Protein AF-A0AAW2UUH8-F1 (afdb_monomer)

Organism: Sesamum radiatum (NCBI:txid300843)

Sequence (103 aa):
MAVVKGKLYIMSHGQIYKQEKYSSKLIVSASEFRRKIGFAMIGLGDEIYVIGGVIGPDRLNWDIKSTSDVDVLTLGNERSVWRQV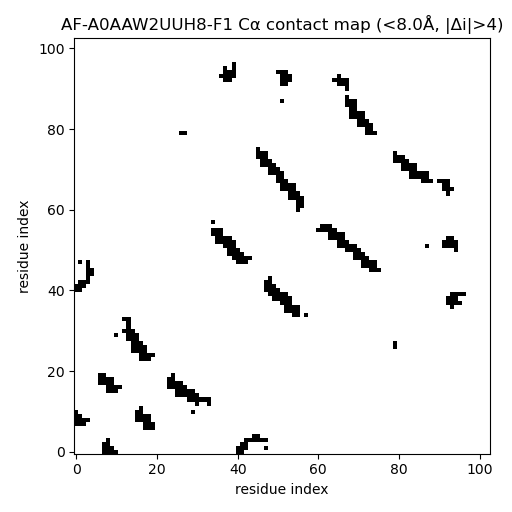APMTRCRGTVLGCTQLRI

Structure (mmCIF, N/CA/C/O backbone):
data_AF-A0AAW2UUH8-F1
#
_entry.id   AF-A0AAW2UUH8-F1
#
loop_
_atom_site.group_PDB
_atom_site.id
_atom_site.type_symbol
_atom_site.label_atom_id
_atom_site.label_alt_id
_atom_site.label_comp_id
_atom_site.label_asym_id
_atom_site.label_entity_id
_atom_site.label_seq_id
_atom_site.pdbx_PDB_ins_code
_atom_site.Cartn_x
_atom_site.Cartn_y
_atom_site.Cartn_z
_atom_site.occupancy
_atom_site.B_iso_or_equiv
_atom_site.auth_seq_id
_atom_site.auth_comp_id
_atom_site.auth_asym_id
_atom_site.auth_atom_id
_atom_site.pdbx_PDB_model_num
ATOM 1 N N . MET A 1 1 ? -1.863 6.650 1.433 1.00 92.69 1 MET A N 1
ATOM 2 C CA . MET A 1 1 ? -2.816 6.463 2.555 1.00 92.69 1 MET A CA 1
ATOM 3 C C . MET A 1 1 ? -3.927 5.532 2.093 1.00 92.69 1 MET A C 1
ATOM 5 O O . MET A 1 1 ? -4.171 5.508 0.899 1.00 92.69 1 MET A O 1
ATOM 9 N N . ALA A 1 2 ? -4.575 4.789 2.988 1.00 95.12 2 ALA A N 1
ATOM 10 C CA . ALA A 1 2 ? -5.668 3.878 2.644 1.00 95.12 2 ALA A CA 1
ATOM 11 C C . ALA A 1 2 ? -6.796 3.985 3.669 1.00 95.12 2 ALA A C 1
ATOM 13 O O . ALA A 1 2 ? -6.533 4.168 4.856 1.00 95.12 2 ALA A O 1
ATOM 14 N N . VAL A 1 3 ? -8.043 3.854 3.221 1.00 94.81 3 VAL A N 1
ATOM 15 C CA . VAL A 1 3 ? -9.211 3.791 4.105 1.00 94.81 3 VAL A CA 1
ATOM 16 C C . VAL A 1 3 ? -9.741 2.364 4.096 1.00 94.81 3 VAL A C 1
ATOM 18 O O . VAL A 1 3 ? -10.071 1.844 3.035 1.00 94.81 3 VAL A O 1
ATOM 21 N N . VAL A 1 4 ? -9.832 1.739 5.270 1.00 94.19 4 VAL A N 1
ATOM 22 C CA . VAL A 1 4 ? -10.405 0.395 5.442 1.00 94.19 4 VAL A CA 1
ATOM 23 C C . VAL A 1 4 ? -11.508 0.469 6.487 1.00 94.19 4 VAL A C 1
ATOM 25 O O . VAL A 1 4 ? -11.272 0.932 7.603 1.00 94.19 4 VAL A O 1
ATOM 28 N N . LYS A 1 5 ? -12.732 0.063 6.122 1.00 92.50 5 LYS A N 1
ATOM 29 C CA . LYS A 1 5 ? -13.929 0.147 6.986 1.00 92.50 5 LYS A CA 1
ATOM 30 C C . LYS A 1 5 ? -14.082 1.513 7.684 1.00 92.50 5 LYS A C 1
ATOM 32 O O . LYS A 1 5 ? -14.299 1.591 8.892 1.00 92.50 5 LYS A O 1
ATOM 37 N N . GLY A 1 6 ? -13.893 2.597 6.926 1.00 92.38 6 GLY A N 1
ATOM 38 C CA . GLY A 1 6 ? -14.003 3.979 7.417 1.00 92.38 6 GLY A CA 1
ATOM 39 C C . GLY A 1 6 ? -12.855 4.456 8.317 1.00 92.38 6 GLY A C 1
ATOM 40 O O . GLY A 1 6 ? -12.904 5.572 8.823 1.00 92.38 6 GLY A O 1
ATOM 41 N N . LYS A 1 7 ? -11.813 3.642 8.525 1.00 94.31 7 LYS A N 1
ATOM 42 C CA . LYS A 1 7 ? -10.629 3.991 9.323 1.00 94.31 7 LYS A CA 1
ATOM 43 C C . LYS A 1 7 ? -9.472 4.333 8.391 1.00 94.31 7 LYS A C 1
ATOM 45 O O . LYS A 1 7 ? -9.219 3.606 7.432 1.00 94.31 7 LYS A O 1
ATOM 50 N N . LEU A 1 8 ? -8.774 5.429 8.676 1.00 95.69 8 LEU A N 1
ATOM 51 C CA . LEU A 1 8 ? -7.652 5.907 7.873 1.00 95.69 8 LEU A CA 1
ATOM 52 C C . LEU A 1 8 ? -6.340 5.278 8.349 1.00 95.69 8 LEU A C 1
ATOM 54 O O . LEU A 1 8 ? -6.022 5.299 9.536 1.00 95.69 8 LEU A O 1
ATOM 58 N N . TYR A 1 9 ? -5.572 4.747 7.405 1.00 96.06 9 TYR A N 1
ATOM 59 C CA . TYR A 1 9 ? -4.255 4.169 7.620 1.00 96.06 9 TYR A CA 1
ATOM 60 C C . TYR A 1 9 ? -3.207 4.936 6.814 1.00 96.06 9 TYR A C 1
ATOM 62 O O . TYR A 1 9 ? -3.375 5.211 5.618 1.00 96.06 9 TYR A O 1
ATOM 70 N N . ILE A 1 10 ? -2.107 5.280 7.475 1.00 95.31 10 ILE A N 1
ATOM 71 C CA . ILE A 1 10 ? -1.008 6.066 6.918 1.00 95.31 10 ILE A CA 1
ATOM 72 C C . ILE A 1 10 ? 0.279 5.267 7.068 1.00 95.31 10 ILE A C 1
ATOM 74 O O . ILE A 1 10 ? 0.599 4.796 8.156 1.00 95.31 10 ILE A O 1
ATOM 78 N N . MET A 1 11 ? 1.024 5.140 5.971 1.00 93.50 11 MET A N 1
ATOM 79 C CA . MET A 1 11 ? 2.387 4.629 6.005 1.00 93.50 11 MET A CA 1
ATOM 80 C C . MET A 1 11 ? 3.351 5.803 6.165 1.00 93.50 11 MET A C 1
ATOM 82 O O . MET A 1 11 ? 3.310 6.743 5.374 1.00 93.50 11 MET A O 1
ATOM 86 N N . SER A 1 12 ? 4.205 5.747 7.183 1.00 90.81 12 SER A N 1
ATOM 87 C CA . SER A 1 12 ? 5.238 6.747 7.448 1.00 90.81 12 SER A CA 1
ATOM 88 C C . SER A 1 12 ? 6.483 6.063 8.001 1.00 90.81 12 SER A C 1
ATOM 90 O O . SER A 1 12 ? 6.373 5.179 8.843 1.00 90.81 12 SER A O 1
ATOM 92 N N . HIS A 1 13 ? 7.664 6.427 7.492 1.00 88.88 13 HIS A N 1
ATOM 93 C CA . HIS A 1 13 ? 8.965 5.886 7.919 1.00 88.88 13 HIS A CA 1
ATOM 94 C C . HIS A 1 13 ? 9.052 4.345 8.013 1.00 88.88 13 HIS A C 1
ATOM 96 O O . HIS A 1 13 ? 9.758 3.809 8.863 1.00 88.88 13 HIS A O 1
ATOM 102 N N . GLY A 1 14 ? 8.375 3.618 7.115 1.00 89.69 14 GLY A N 1
ATOM 103 C CA . GLY A 1 14 ? 8.364 2.149 7.134 1.00 89.69 14 GLY A CA 1
ATOM 104 C C . GLY A 1 14 ? 7.531 1.567 8.276 1.00 89.69 14 GLY A C 1
ATOM 105 O O . GLY A 1 14 ? 7.840 0.498 8.784 1.00 89.69 14 GLY A O 1
ATOM 106 N N . GLN A 1 15 ? 6.495 2.276 8.711 1.00 93.44 15 GLN A N 1
ATOM 107 C CA . GLN A 1 15 ? 5.519 1.829 9.699 1.00 93.44 15 GLN A CA 1
ATOM 108 C C . GLN A 1 15 ? 4.120 2.204 9.216 1.00 93.44 15 GLN A C 1
ATOM 110 O O . GLN A 1 15 ? 3.943 3.241 8.572 1.00 93.44 15 GLN A O 1
ATOM 115 N N . ILE A 1 16 ? 3.122 1.379 9.532 1.00 94.44 16 ILE A N 1
ATOM 116 C CA . ILE A 1 16 ? 1.717 1.711 9.279 1.00 94.44 16 ILE A CA 1
ATOM 117 C C . ILE A 1 16 ? 1.046 2.105 10.582 1.00 94.44 16 ILE A C 1
ATOM 119 O O . ILE A 1 16 ? 1.030 1.354 11.558 1.00 94.44 16 ILE A O 1
ATOM 123 N N . TYR A 1 17 ? 0.424 3.273 10.545 1.00 95.00 17 TYR A N 1
ATOM 124 C CA . TYR A 1 17 ? -0.355 3.839 11.622 1.00 95.00 17 TYR A CA 1
ATOM 125 C C . TYR A 1 17 ? -1.825 3.862 11.240 1.00 95.00 17 TYR A C 1
ATOM 127 O O . TYR A 1 17 ? -2.184 4.269 10.137 1.00 95.00 17 TYR A O 1
ATOM 135 N N . LYS A 1 18 ? -2.686 3.487 12.178 1.00 95.44 18 LYS A N 1
ATOM 136 C CA . LYS A 1 18 ? -4.103 3.818 12.125 1.00 95.44 18 LYS A CA 1
ATOM 137 C C . LYS A 1 18 ? -4.272 5.216 12.708 1.00 95.44 18 LYS A C 1
ATOM 139 O O . LYS A 1 18 ? -3.932 5.440 13.870 1.00 95.44 18 LYS A O 1
ATOM 144 N N . GLN A 1 19 ? -4.789 6.138 11.908 1.00 94.94 19 GLN A N 1
ATOM 145 C CA . GLN A 1 19 ? -5.090 7.487 12.354 1.00 94.94 19 GLN A CA 1
ATOM 146 C C . GLN A 1 19 ? -6.421 7.506 13.108 1.00 94.94 19 GLN A C 1
ATOM 148 O O . GLN A 1 19 ? -7.441 6.994 12.642 1.00 94.94 19 GLN A O 1
ATOM 153 N N . GLU A 1 20 ? -6.388 8.093 14.296 1.00 91.50 20 GLU A N 1
ATOM 154 C CA . GLU A 1 20 ? -7.549 8.403 15.120 1.00 91.50 20 GLU A CA 1
ATOM 155 C C . GLU A 1 20 ? -7.680 9.928 15.222 1.00 91.50 20 GLU A C 1
ATOM 157 O O . GLU A 1 20 ? -6.859 10.674 14.687 1.00 91.50 20 GLU A O 1
ATOM 162 N N . LYS A 1 21 ? -8.735 10.421 15.878 1.00 88.50 21 LYS A N 1
ATOM 163 C CA . LYS A 1 21 ? -9.077 11.853 15.863 1.00 88.50 21 LYS A CA 1
ATOM 164 C C . LYS A 1 21 ? -7.952 12.762 16.388 1.00 88.50 21 LYS A C 1
ATOM 166 O O . LYS A 1 21 ? -7.790 13.868 15.887 1.00 88.50 21 LYS A O 1
ATOM 171 N N . TYR A 1 22 ? -7.190 12.293 17.377 1.00 90.19 22 TYR A N 1
ATOM 172 C CA . TYR A 1 22 ? -6.138 13.069 18.054 1.00 90.19 22 TYR A CA 1
ATOM 173 C C . TYR A 1 22 ? -4.842 12.281 18.274 1.00 90.19 22 TYR A C 1
ATOM 175 O O . TYR A 1 22 ? -3.924 12.759 18.933 1.00 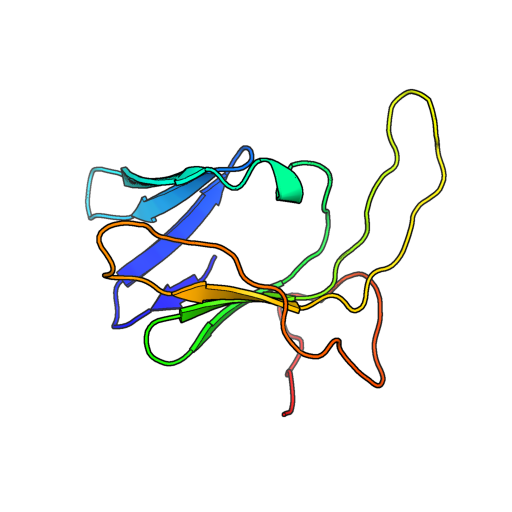90.19 22 TYR A O 1
ATOM 183 N N . SER A 1 23 ? -4.769 11.054 17.769 1.00 92.69 23 SER A N 1
ATOM 184 C CA . SER A 1 23 ? -3.645 10.152 17.996 1.00 92.69 23 SER A CA 1
ATOM 185 C C . SER A 1 23 ? -3.429 9.262 16.779 1.00 92.69 23 SER A C 1
ATOM 187 O O . SER A 1 23 ? -4.252 9.188 15.863 1.00 92.69 23 SER A O 1
ATOM 189 N N . SER A 1 24 ? -2.290 8.582 16.761 1.00 93.06 24 SER A N 1
ATOM 190 C CA . SER A 1 24 ? -2.016 7.537 15.788 1.00 93.06 24 SER A CA 1
ATOM 19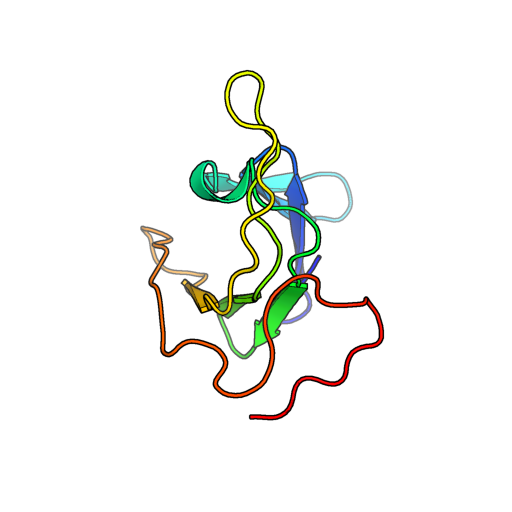1 C C . SER A 1 24 ? -1.591 6.281 16.531 1.00 93.06 24 SER A C 1
ATOM 193 O O . SER A 1 24 ? -0.778 6.334 17.452 1.00 93.06 24 SER A O 1
ATOM 195 N N . LYS A 1 25 ? -2.185 5.146 16.165 1.00 93.56 25 LYS A N 1
ATOM 196 C CA . LYS A 1 25 ? -1.850 3.845 16.739 1.00 93.56 25 LYS A CA 1
ATOM 197 C C . LYS A 1 25 ? -0.993 3.081 15.744 1.00 93.56 25 LYS A C 1
ATOM 199 O O . LYS A 1 25 ? -1.434 2.851 14.619 1.00 93.56 25 LYS A O 1
ATOM 204 N N . LEU A 1 26 ? 0.204 2.669 16.155 1.00 92.75 26 LEU A N 1
ATOM 205 C CA . LEU A 1 26 ? 1.040 1.772 15.359 1.00 92.75 26 LEU A CA 1
ATOM 206 C C . LEU A 1 26 ? 0.315 0.432 15.163 1.00 92.75 26 LEU A C 1
ATOM 208 O O . LEU A 1 26 ? -0.170 -0.160 16.127 1.00 92.75 26 LEU A O 1
ATOM 212 N N . ILE A 1 27 ? 0.235 -0.023 13.914 1.00 92.62 27 ILE A N 1
ATOM 213 C CA . ILE A 1 27 ? -0.401 -1.291 13.538 1.00 92.62 27 ILE A CA 1
ATOM 214 C C . ILE A 1 27 ? 0.651 -2.342 13.218 1.00 92.62 27 ILE A C 1
ATOM 216 O O . ILE A 1 27 ? 0.582 -3.449 13.741 1.00 92.62 27 ILE A O 1
ATOM 220 N N . VAL A 1 28 ? 1.628 -2.003 12.374 1.00 92.44 28 VAL A N 1
ATOM 221 C CA . VAL A 1 28 ? 2.668 -2.948 11.960 1.00 92.44 28 VAL A CA 1
ATOM 222 C C . VAL A 1 28 ? 3.935 -2.216 11.515 1.00 92.44 28 VAL A C 1
ATOM 224 O O . VAL A 1 28 ? 3.874 -1.081 11.027 1.00 92.44 28 VAL A O 1
ATOM 227 N N . SER A 1 29 ? 5.083 -2.880 11.671 1.00 91.12 29 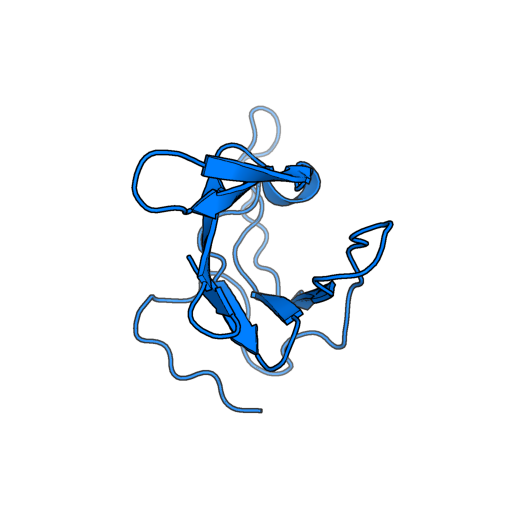SER A N 1
ATOM 228 C CA . SER A 1 29 ? 6.303 -2.505 10.952 1.00 91.12 29 SER A CA 1
ATOM 229 C C . SER A 1 29 ? 6.141 -2.828 9.465 1.00 91.12 29 SER A C 1
ATOM 231 O O . SER A 1 29 ? 5.528 -3.822 9.088 1.00 91.12 29 SER A O 1
ATOM 233 N N . ALA A 1 30 ? 6.670 -1.963 8.620 1.00 92.19 30 ALA A N 1
ATOM 234 C CA . ALA A 1 30 ? 6.604 -2.031 7.166 1.00 92.19 30 ALA A CA 1
ATOM 235 C C . ALA A 1 30 ? 7.985 -1.634 6.598 1.00 92.19 30 ALA A C 1
ATOM 237 O O . ALA A 1 30 ? 8.110 -0.870 5.636 1.00 92.19 30 ALA A O 1
ATOM 238 N N . SER A 1 31 ? 9.047 -2.066 7.287 1.00 90.25 31 SER A N 1
ATOM 239 C CA . SER A 1 31 ? 10.439 -1.681 7.034 1.00 90.25 31 SER A CA 1
ATOM 240 C C . SER A 1 31 ? 10.932 -2.086 5.645 1.00 90.25 31 SER A C 1
ATOM 242 O O . SER A 1 31 ? 11.766 -1.390 5.065 1.00 90.25 31 SER A O 1
ATOM 244 N N . GLU A 1 32 ? 10.376 -3.160 5.090 1.00 88.00 32 GLU A N 1
ATOM 245 C CA . GLU A 1 32 ? 10.607 -3.645 3.732 1.00 88.00 32 GLU A CA 1
ATOM 246 C C . GLU A 1 32 ? 10.212 -2.610 2.666 1.00 88.00 32 GLU A C 1
ATOM 248 O O . GLU A 1 32 ? 10.828 -2.548 1.604 1.00 88.00 32 GLU A O 1
ATOM 253 N N . PHE A 1 33 ? 9.276 -1.706 2.975 1.00 90.69 33 PHE A N 1
ATOM 254 C CA . PHE A 1 33 ? 8.844 -0.643 2.065 1.00 90.69 33 PHE A CA 1
ATOM 255 C C . PHE A 1 33 ? 9.634 0.658 2.230 1.00 90.69 33 PHE A C 1
ATOM 257 O O . PHE A 1 33 ? 9.415 1.600 1.474 1.00 90.69 33 PHE A O 1
ATOM 264 N N . ARG A 1 34 ? 10.583 0.746 3.176 1.00 88.25 34 ARG A N 1
ATOM 265 C CA . ARG A 1 34 ? 11.317 1.994 3.478 1.00 88.25 34 ARG A CA 1
ATOM 266 C C . ARG A 1 34 ? 12.071 2.566 2.275 1.00 88.25 34 ARG A C 1
ATOM 268 O O . ARG A 1 34 ? 12.285 3.772 2.207 1.00 88.25 34 ARG A O 1
ATOM 275 N N . ARG A 1 35 ? 12.500 1.700 1.356 1.00 87.62 35 ARG A N 1
ATOM 276 C CA . ARG A 1 35 ? 13.209 2.073 0.120 1.00 87.62 35 ARG A CA 1
ATOM 277 C C . ARG A 1 35 ? 12.301 2.110 -1.111 1.00 87.62 35 ARG A C 1
ATOM 279 O O . ARG A 1 35 ? 12.795 2.349 -2.210 1.00 87.62 35 ARG A O 1
ATOM 286 N N . LYS A 1 36 ? 11.008 1.821 -0.946 1.00 91.44 36 LYS A N 1
ATOM 287 C CA . LYS A 1 36 ? 10.033 1.828 -2.034 1.00 91.44 36 LYS A CA 1
ATOM 288 C C . LYS A 1 36 ? 9.495 3.246 -2.194 1.00 91.44 36 LYS A C 1
ATOM 290 O O . LYS A 1 36 ? 9.149 3.898 -1.213 1.00 91.44 36 LYS A O 1
ATOM 295 N N . ILE A 1 37 ? 9.423 3.725 -3.429 1.00 91.25 37 ILE A N 1
ATOM 296 C CA . ILE A 1 37 ? 8.970 5.079 -3.766 1.00 91.25 37 ILE A CA 1
ATOM 297 C C . ILE A 1 37 ? 7.882 4.970 -4.832 1.00 91.25 37 ILE A C 1
ATOM 299 O O . ILE A 1 37 ? 7.891 4.050 -5.649 1.00 91.25 37 ILE A O 1
ATOM 303 N N . GLY A 1 38 ? 6.914 5.887 -4.815 1.00 92.69 38 GLY A N 1
ATOM 304 C CA . GLY A 1 38 ? 5.883 5.956 -5.852 1.00 92.69 38 GLY A CA 1
ATOM 305 C C . GLY A 1 38 ? 4.955 4.738 -5.906 1.00 92.69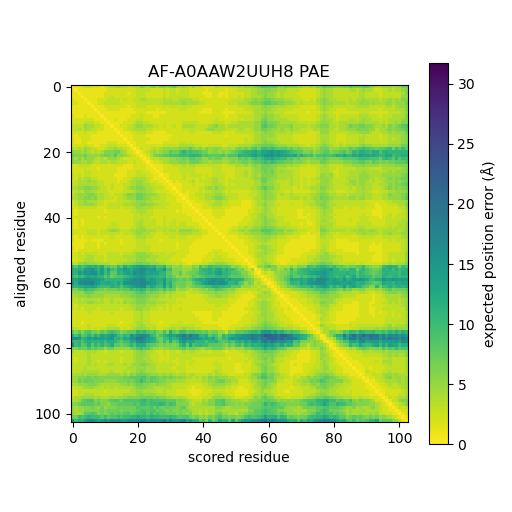 38 GLY A C 1
ATOM 306 O O . GLY A 1 38 ? 4.351 4.484 -6.940 1.00 92.69 38 GLY A O 1
ATOM 307 N N . PHE A 1 39 ? 4.854 3.955 -4.834 1.00 94.44 39 PHE A N 1
ATOM 308 C CA . PHE A 1 39 ? 3.888 2.862 -4.739 1.00 94.44 39 PHE A CA 1
ATOM 309 C C . PHE A 1 39 ? 2.497 3.399 -4.374 1.00 94.44 39 PHE A C 1
ATOM 311 O O . PHE A 1 39 ? 2.369 4.433 -3.713 1.00 94.44 39 PHE A O 1
ATOM 318 N N . ALA A 1 40 ? 1.446 2.674 -4.756 1.00 94.62 40 ALA A N 1
ATOM 319 C CA . ALA A 1 40 ? 0.098 2.936 -4.262 1.00 94.62 40 ALA A CA 1
ATOM 320 C C . ALA A 1 40 ? -0.170 2.160 -2.974 1.00 94.62 40 ALA A C 1
ATOM 322 O O . ALA A 1 40 ? 0.309 1.041 -2.800 1.00 94.62 40 ALA A O 1
ATOM 323 N N . MET A 1 41 ? -0.981 2.747 -2.094 1.00 94.75 41 MET A N 1
ATOM 324 C CA . MET A 1 41 ? -1.544 2.062 -0.936 1.00 94.75 41 MET A CA 1
ATOM 325 C C . MET A 1 41 ? -3.060 2.222 -0.974 1.00 94.75 41 MET A C 1
ATOM 327 O O . MET A 1 41 ? -3.535 3.356 -0.972 1.00 94.75 41 MET A O 1
ATOM 331 N N . ILE A 1 42 ? -3.806 1.119 -1.013 1.00 94.12 42 ILE A N 1
ATOM 332 C CA . ILE A 1 42 ? -5.275 1.129 -1.086 1.00 94.12 42 ILE A CA 1
ATOM 333 C C . ILE A 1 42 ? -5.880 0.186 -0.046 1.00 94.12 42 ILE A C 1
ATOM 335 O O . ILE A 1 42 ? -5.218 -0.738 0.420 1.00 94.12 42 ILE A O 1
ATOM 339 N N . GLY A 1 43 ? -7.134 0.437 0.325 1.00 94.12 43 GLY A N 1
ATOM 340 C CA . GLY A 1 43 ? -7.916 -0.451 1.180 1.00 94.12 43 GLY A CA 1
ATOM 341 C C . GLY A 1 43 ? -8.946 -1.214 0.356 1.00 94.12 43 GLY A C 1
ATOM 342 O O . GLY A 1 43 ? -9.647 -0.601 -0.447 1.00 94.12 43 GLY A O 1
ATOM 343 N N . LEU A 1 44 ? -9.050 -2.526 0.559 1.00 92.44 44 LEU A N 1
ATOM 344 C CA . LEU A 1 44 ? -10.070 -3.371 -0.064 1.00 92.44 44 LEU A CA 1
ATOM 345 C C . LEU A 1 44 ? -10.519 -4.439 0.939 1.00 92.44 44 LEU A C 1
ATOM 347 O O . LEU A 1 44 ? -9.700 -5.183 1.470 1.00 92.44 44 LEU A O 1
ATOM 351 N N . GLY A 1 45 ? -11.824 -4.503 1.217 1.00 91.62 45 GLY A N 1
ATOM 352 C CA . GLY A 1 45 ? -12.368 -5.404 2.235 1.00 91.62 45 GLY A CA 1
ATOM 353 C C . GLY A 1 45 ? -11.803 -5.106 3.628 1.00 91.62 45 GLY A C 1
ATOM 354 O O . GLY A 1 45 ? -12.049 -4.033 4.178 1.00 91.62 45 GLY A O 1
ATOM 355 N N . ASP A 1 46 ? -11.054 -6.064 4.175 1.00 92.00 46 ASP A N 1
ATOM 356 C CA . ASP A 1 46 ? -10.351 -5.993 5.466 1.00 92.00 46 ASP A CA 1
ATOM 357 C C . ASP A 1 46 ? -8.828 -5.863 5.321 1.00 92.00 46 ASP A C 1
ATOM 359 O O . ASP A 1 46 ? -8.070 -6.085 6.268 1.00 92.00 46 ASP A O 1
ATOM 363 N N . GLU A 1 47 ? -8.361 -5.512 4.125 1.00 93.94 47 GLU A N 1
ATOM 364 C CA . GLU A 1 47 ? -6.952 -5.598 3.771 1.00 93.94 47 GLU A CA 1
ATOM 365 C C . GLU A 1 47 ? -6.411 -4.276 3.227 1.00 93.94 47 GLU A C 1
ATOM 367 O O . GLU A 1 47 ? -7.124 -3.470 2.618 1.00 93.94 47 GLU A O 1
ATOM 372 N N . ILE A 1 48 ? -5.118 -4.059 3.456 1.00 95.56 48 ILE A N 1
ATOM 373 C CA . ILE A 1 48 ? -4.339 -2.994 2.832 1.00 95.56 48 ILE A CA 1
ATOM 374 C C . ILE A 1 48 ? -3.475 -3.623 1.751 1.00 95.56 48 ILE A C 1
ATOM 376 O O . ILE A 1 48 ? -2.760 -4.586 2.011 1.00 95.56 48 ILE A O 1
ATOM 380 N N . TYR A 1 49 ? -3.502 -3.038 0.561 1.00 95.25 49 TYR A N 1
ATOM 381 C CA . TYR A 1 49 ? -2.655 -3.425 -0.558 1.00 95.25 49 TYR A CA 1
ATOM 382 C C . TYR A 1 49 ? -1.585 -2.363 -0.772 1.00 95.25 49 TYR A C 1
ATOM 384 O O . TYR A 1 49 ? -1.894 -1.169 -0.786 1.00 95.25 49 TYR A O 1
ATOM 392 N N . VAL A 1 50 ? -0.349 -2.798 -0.990 1.00 95.62 50 VAL A N 1
ATOM 393 C CA . VAL A 1 50 ? 0.769 -1.985 -1.468 1.00 95.62 50 VAL A CA 1
ATOM 394 C C . VAL A 1 50 ? 1.113 -2.454 -2.875 1.00 95.62 50 VAL A C 1
ATOM 396 O O . VAL A 1 50 ? 1.441 -3.616 -3.084 1.00 95.62 50 VAL A O 1
ATOM 399 N N . ILE A 1 51 ? 1.002 -1.557 -3.852 1.00 95.44 51 ILE A N 1
ATOM 400 C CA . ILE A 1 51 ? 1.012 -1.911 -5.275 1.00 95.44 51 ILE A CA 1
ATOM 401 C C . ILE A 1 51 ? 2.108 -1.139 -5.997 1.00 95.44 51 ILE A C 1
ATOM 403 O O . ILE A 1 51 ? 2.143 0.094 -5.951 1.00 95.44 51 ILE A O 1
ATOM 407 N N . GLY A 1 52 ? 2.969 -1.871 -6.706 1.00 95.56 52 GLY A N 1
ATOM 408 C CA . GLY A 1 52 ? 3.974 -1.303 -7.599 1.00 95.56 52 GLY A CA 1
ATOM 409 C C . GLY A 1 52 ? 4.951 -0.373 -6.885 1.00 95.56 52 GLY A C 1
ATOM 410 O O . GLY A 1 52 ? 5.302 -0.582 -5.724 1.00 95.56 52 GLY A O 1
ATOM 411 N N . GLY A 1 53 ? 5.391 0.662 -7.594 1.00 95.12 53 GLY A N 1
ATOM 412 C CA . GLY A 1 53 ? 6.448 1.577 -7.184 1.00 95.12 53 GLY A CA 1
ATOM 413 C C . GLY A 1 53 ? 7.818 1.180 -7.726 1.00 95.12 53 GLY A C 1
ATOM 414 O O . GLY A 1 53 ? 7.973 0.222 -8.493 1.00 95.12 53 GLY A O 1
ATOM 415 N N . VAL A 1 54 ? 8.823 1.936 -7.312 1.00 94.75 54 VAL A N 1
ATOM 416 C CA . VAL A 1 54 ? 10.228 1.721 -7.652 1.00 94.75 54 VAL A CA 1
ATOM 417 C C . VAL A 1 54 ? 11.051 1.491 -6.388 1.00 94.75 54 VAL A C 1
ATOM 419 O O . VAL A 1 54 ? 10.706 1.999 -5.321 1.00 94.75 54 VAL A O 1
ATOM 422 N N . ILE A 1 55 ? 12.124 0.712 -6.499 1.00 92.00 55 ILE A N 1
ATOM 423 C CA . ILE A 1 55 ? 13.106 0.502 -5.430 1.00 92.00 55 ILE A CA 1
ATOM 424 C C . ILE A 1 55 ? 14.391 1.233 -5.815 1.00 92.00 55 ILE A C 1
ATOM 426 O O . ILE A 1 55 ? 14.881 1.054 -6.931 1.00 92.00 55 ILE A O 1
ATOM 430 N N . GLY A 1 56 ? 14.934 2.006 -4.873 1.00 84.50 56 GLY A N 1
ATOM 431 C CA . GLY A 1 56 ? 16.152 2.797 -5.070 1.00 84.50 56 GLY A CA 1
ATOM 432 C C . GLY A 1 56 ? 15.880 4.232 -5.553 1.00 84.50 56 GLY A C 1
ATOM 433 O O . GLY A 1 56 ? 14.715 4.625 -5.673 1.00 84.50 56 GLY A O 1
ATOM 434 N N . PRO A 1 57 ? 16.934 5.026 -5.813 1.00 79.00 57 PRO A N 1
ATOM 435 C CA . PRO A 1 57 ? 18.349 4.684 -5.630 1.00 79.00 57 PRO A CA 1
ATOM 436 C C . PRO A 1 57 ? 18.733 4.577 -4.143 1.00 79.00 57 PRO A C 1
ATOM 438 O O . PRO A 1 57 ? 18.083 5.162 -3.274 1.00 79.00 57 PRO A O 1
ATOM 441 N N . ASP A 1 58 ? 19.780 3.816 -3.833 1.00 79.88 58 ASP A N 1
ATOM 442 C CA . ASP A 1 58 ? 20.427 3.833 -2.520 1.00 79.88 58 ASP A CA 1
ATOM 443 C C . ASP A 1 58 ? 21.860 4.390 -2.609 1.00 79.88 58 ASP A C 1
ATOM 445 O O . ASP A 1 58 ? 22.311 4.822 -3.664 1.00 79.88 58 ASP A O 1
ATOM 449 N N . ARG A 1 59 ? 22.575 4.457 -1.478 1.00 78.88 59 ARG A N 1
ATOM 450 C CA . ARG A 1 59 ? 23.918 5.068 -1.428 1.00 78.88 59 ARG A CA 1
ATOM 451 C C . ARG A 1 59 ? 24.962 4.348 -2.291 1.00 78.88 59 ARG A C 1
ATOM 453 O O . ARG A 1 59 ? 25.974 4.961 -2.610 1.00 78.88 59 ARG A O 1
ATOM 460 N N . LEU A 1 60 ? 24.762 3.063 -2.579 1.00 82.06 60 LEU A N 1
ATOM 461 C CA . LEU A 1 60 ? 25.725 2.202 -3.272 1.00 82.06 60 LEU A CA 1
ATOM 462 C C . LEU A 1 60 ? 25.259 1.837 -4.683 1.00 82.06 60 LEU A C 1
ATOM 464 O O . LEU A 1 60 ? 26.087 1.469 -5.511 1.00 82.06 60 LEU A O 1
ATOM 468 N N . ASN A 1 61 ? 23.959 1.939 -4.955 1.00 78.19 61 ASN A N 1
ATOM 469 C CA . ASN A 1 61 ? 23.373 1.640 -6.246 1.00 78.19 61 ASN A CA 1
ATOM 470 C C . ASN A 1 61 ? 22.383 2.732 -6.672 1.00 78.19 61 ASN A C 1
ATOM 472 O O . ASN A 1 61 ? 21.341 2.937 -6.044 1.00 78.19 61 ASN A O 1
ATOM 476 N N . TRP A 1 62 ? 22.707 3.399 -7.777 1.00 81.44 62 TRP A N 1
ATOM 477 C CA . TRP A 1 62 ? 21.871 4.433 -8.383 1.00 81.44 62 TRP A CA 1
ATOM 478 C C . TRP A 1 62 ? 20.779 3.875 -9.304 1.00 81.44 62 TRP A C 1
ATOM 480 O O . TRP A 1 62 ? 19.943 4.642 -9.784 1.00 81.44 62 TRP A O 1
ATOM 490 N N . ASP A 1 63 ? 20.751 2.561 -9.530 1.00 87.38 63 ASP A N 1
ATOM 491 C CA . ASP A 1 63 ? 19.730 1.921 -10.348 1.00 87.38 63 ASP A CA 1
ATOM 492 C C . ASP A 1 63 ? 18.346 2.039 -9.708 1.00 87.38 63 ASP A C 1
ATOM 494 O O . ASP A 1 63 ? 18.138 1.784 -8.517 1.00 87.38 63 ASP A O 1
ATOM 498 N N . ILE A 1 64 ? 17.366 2.369 -10.547 1.00 90.31 64 ILE A N 1
ATOM 499 C CA . ILE A 1 64 ? 15.956 2.419 -10.174 1.00 90.31 64 ILE A CA 1
ATOM 500 C C . ILE A 1 64 ? 15.278 1.169 -10.724 1.00 90.31 64 ILE A C 1
ATOM 502 O O . ILE A 1 64 ? 15.089 1.019 -11.933 1.00 90.31 64 ILE A O 1
ATOM 506 N N . LYS A 1 65 ? 14.856 0.270 -9.831 1.00 92.75 65 LYS A N 1
ATOM 507 C CA . LYS A 1 65 ? 14.139 -0.947 -10.225 1.00 92.75 65 LYS A CA 1
ATOM 508 C C . LYS A 1 65 ? 12.630 -0.724 -10.159 1.00 92.75 65 LYS A C 1
ATOM 510 O O . LYS A 1 65 ? 12.067 -0.596 -9.074 1.00 92.75 65 LYS A O 1
ATOM 515 N N . SER A 1 66 ? 11.961 -0.740 -11.311 1.00 95.06 66 SER A N 1
ATOM 516 C CA . SER A 1 66 ? 10.491 -0.735 -11.375 1.00 95.06 66 SER A CA 1
ATOM 517 C C . SER A 1 66 ? 9.908 -2.078 -10.939 1.00 95.06 66 SER A C 1
ATOM 519 O O . SER A 1 66 ? 10.358 -3.126 -11.402 1.00 95.06 66 SER A O 1
ATOM 521 N N . THR A 1 67 ? 8.885 -2.052 -10.084 1.00 95.56 67 THR A N 1
ATOM 522 C CA . THR A 1 67 ? 8.238 -3.263 -9.550 1.00 95.56 67 THR A CA 1
ATOM 523 C C . THR A 1 67 ? 6.810 -3.429 -10.074 1.00 95.56 67 THR A C 1
ATOM 525 O O . THR A 1 67 ? 6.116 -2.447 -10.342 1.00 95.56 67 THR A O 1
ATOM 528 N N . SER A 1 68 ? 6.369 -4.678 -10.222 1.00 95.69 68 SER A N 1
ATOM 529 C CA . SER A 1 68 ? 4.953 -5.058 -10.398 1.00 95.69 68 SER A CA 1
ATOM 530 C C . SER A 1 68 ? 4.367 -5.696 -9.139 1.00 95.69 68 SER A C 1
ATOM 532 O O . SER A 1 68 ? 3.237 -6.175 -9.168 1.00 95.69 68 SER A O 1
ATOM 534 N N . ASP A 1 69 ? 5.143 -5.742 -8.060 1.00 95.62 69 ASP A N 1
ATOM 535 C CA . ASP A 1 69 ? 4.814 -6.487 -6.852 1.00 95.62 69 ASP A CA 1
ATOM 536 C C . ASP A 1 69 ? 3.555 -5.924 -6.187 1.00 95.62 69 ASP A C 1
ATOM 538 O O . ASP A 1 69 ? 3.341 -4.704 -6.157 1.00 95.62 69 ASP A O 1
ATOM 542 N N . VAL A 1 70 ? 2.735 -6.833 -5.662 1.00 95.56 70 VAL A N 1
ATOM 543 C CA . VAL A 1 70 ? 1.533 -6.518 -4.896 1.00 95.56 70 VAL A CA 1
ATOM 544 C C . VAL A 1 70 ? 1.634 -7.228 -3.556 1.00 95.56 70 VAL A C 1
ATOM 546 O O . VAL A 1 70 ? 1.642 -8.457 -3.494 1.00 95.56 70 VAL A O 1
ATOM 549 N N . ASP A 1 71 ? 1.700 -6.442 -2.491 1.00 95.62 71 ASP A N 1
ATOM 550 C CA . ASP A 1 71 ? 1.814 -6.921 -1.119 1.00 95.62 71 ASP A CA 1
ATOM 551 C C . ASP A 1 71 ? 0.521 -6.608 -0.364 1.00 95.62 71 ASP A C 1
ATOM 553 O O . ASP A 1 71 ? -0.058 -5.533 -0.521 1.00 95.62 71 ASP A O 1
ATOM 557 N N . VAL A 1 72 ? 0.052 -7.549 0.450 1.00 95.25 72 VAL A N 1
ATOM 558 C CA . VAL A 1 72 ? -1.228 -7.475 1.158 1.00 95.25 72 VAL A CA 1
ATOM 559 C C . VAL A 1 72 ? -1.010 -7.635 2.651 1.00 95.25 72 VAL A C 1
ATOM 561 O O . VAL A 1 72 ? -0.329 -8.557 3.097 1.00 95.25 72 VAL A O 1
ATOM 564 N N . LEU A 1 73 ? -1.641 -6.754 3.417 1.00 94.81 73 LEU A N 1
ATOM 565 C CA . LEU A 1 73 ? -1.712 -6.796 4.867 1.00 94.81 73 LEU A CA 1
ATOM 566 C C . LEU A 1 73 ? -3.164 -7.001 5.293 1.00 94.81 73 LEU A C 1
ATOM 568 O O . LEU A 1 73 ? -3.995 -6.109 5.119 1.00 94.81 73 LEU A O 1
ATOM 572 N N . THR A 1 74 ? -3.465 -8.145 5.902 1.00 93.12 74 THR A N 1
ATOM 573 C CA . THR A 1 74 ? -4.778 -8.380 6.518 1.00 93.12 74 THR A CA 1
ATOM 574 C C . THR A 1 74 ? -4.845 -7.701 7.880 1.00 93.12 74 THR A C 1
ATOM 576 O O . THR A 1 74 ? -3.993 -7.926 8.744 1.00 93.12 74 THR A O 1
ATOM 579 N N . LEU A 1 75 ? -5.870 -6.877 8.088 1.00 90.69 75 LEU A N 1
ATOM 580 C CA . LEU A 1 75 ? -6.106 -6.191 9.352 1.00 90.69 75 LEU A CA 1
ATOM 581 C C . LEU A 1 75 ? -6.967 -7.053 10.286 1.00 90.69 75 LEU A C 1
ATOM 583 O O . LEU A 1 75 ? -7.848 -7.782 9.845 1.00 90.69 75 LEU A O 1
ATOM 587 N N . GLY A 1 76 ? -6.750 -6.928 11.598 1.00 78.81 76 GLY A N 1
ATOM 588 C CA . GLY A 1 76 ? -7.621 -7.533 12.616 1.00 78.81 76 GLY A CA 1
ATOM 589 C C . GLY A 1 76 ? -7.206 -8.915 13.125 1.00 78.81 76 GLY A C 1
ATOM 590 O O . GLY A 1 76 ? -7.854 -9.417 14.037 1.00 78.81 76 GLY A O 1
ATOM 591 N N . ASN A 1 77 ? -6.120 -9.495 12.609 1.00 69.19 77 ASN A N 1
ATOM 592 C CA . ASN A 1 77 ? -5.512 -10.698 13.182 1.00 69.19 77 ASN A CA 1
ATOM 593 C C . ASN A 1 77 ? -4.458 -10.327 14.241 1.00 69.19 77 ASN A C 1
ATOM 595 O O . ASN A 1 77 ? -3.808 -9.285 14.120 1.00 69.19 77 ASN A O 1
ATOM 599 N N . GLU A 1 78 ? -4.249 -11.180 15.253 1.00 66.56 78 GLU A N 1
ATOM 600 C CA . GLU A 1 78 ? -3.279 -10.933 16.343 1.00 66.56 78 GLU A CA 1
ATOM 601 C C . GLU A 1 78 ? -1.853 -10.682 15.830 1.00 66.56 78 GLU A C 1
ATOM 603 O O . GLU A 1 78 ? -1.081 -9.936 16.432 1.00 66.56 78 GLU A O 1
ATOM 608 N N . ARG A 1 79 ? -1.517 -11.263 14.674 1.00 74.50 79 ARG A N 1
ATOM 609 C CA . ARG A 1 79 ? -0.301 -10.968 13.918 1.00 74.50 79 ARG A CA 1
ATOM 610 C C . ARG A 1 79 ? -0.700 -10.418 12.557 1.00 74.50 79 ARG A C 1
ATOM 612 O O . ARG A 1 79 ? -1.166 -11.157 11.694 1.00 74.50 79 ARG A O 1
ATOM 619 N N . SER A 1 80 ? -0.524 -9.114 12.369 1.00 80.00 80 SER A N 1
ATOM 620 C CA . SER A 1 80 ? -0.636 -8.496 11.047 1.00 80.00 80 SER A CA 1
ATOM 621 C C . SER A 1 80 ? 0.581 -8.927 10.225 1.00 80.00 80 SER A C 1
ATOM 623 O O . SER A 1 80 ? 1.703 -8.529 10.534 1.00 80.00 80 SER A O 1
ATOM 625 N N . VAL A 1 81 ? 0.371 -9.803 9.241 1.00 84.50 81 VAL A N 1
ATOM 626 C CA . VAL A 1 81 ? 1.435 -10.390 8.414 1.00 84.50 81 VAL A CA 1
ATOM 627 C C . VAL A 1 81 ? 1.277 -9.912 6.978 1.00 84.50 81 VAL A C 1
ATOM 629 O O . VAL A 1 81 ? 0.180 -9.956 6.420 1.00 84.50 81 VAL A O 1
ATOM 632 N N . TRP A 1 82 ? 2.387 -9.475 6.389 1.00 91.38 82 TRP A N 1
ATOM 633 C CA . TRP A 1 82 ? 2.475 -9.178 4.968 1.00 91.38 82 TRP A CA 1
ATOM 634 C C . TRP A 1 82 ? 2.555 -10.466 4.156 1.00 91.38 82 TRP A C 1
ATOM 636 O O . TRP A 1 82 ? 3.315 -11.376 4.489 1.00 91.38 82 TRP A O 1
ATOM 646 N N . ARG A 1 83 ? 1.798 -10.529 3.063 1.00 93.56 83 ARG A N 1
ATOM 647 C CA . ARG A 1 83 ? 1.931 -11.578 2.050 1.00 93.56 83 ARG A CA 1
ATOM 648 C C . ARG A 1 83 ? 2.017 -10.962 0.667 1.00 93.56 83 ARG A C 1
ATOM 650 O O . ARG A 1 83 ? 1.279 -10.030 0.360 1.00 93.56 83 ARG A O 1
ATOM 657 N N . GLN A 1 84 ? 2.863 -11.522 -0.181 1.00 94.88 84 GLN A N 1
ATOM 658 C CA . GLN A 1 84 ? 2.877 -11.164 -1.590 1.00 94.88 84 GLN A CA 1
ATOM 659 C C . GLN A 1 84 ? 1.785 -11.950 -2.324 1.00 94.88 84 GLN A C 1
ATOM 661 O O . GLN A 1 84 ? 1.589 -13.139 -2.067 1.00 94.88 84 GLN A O 1
ATOM 666 N N . VAL A 1 85 ? 1.054 -11.286 -3.214 1.00 94.94 85 VAL A N 1
ATOM 667 C CA . VAL A 1 85 ? 0.057 -11.914 -4.094 1.00 94.94 85 VAL A CA 1
ATOM 668 C C . VAL A 1 85 ? 0.506 -11.821 -5.553 1.00 94.94 85 VAL A C 1
ATOM 670 O O . VAL A 1 85 ? 1.621 -11.386 -5.842 1.00 94.94 85 VAL A O 1
ATOM 673 N N . ALA A 1 86 ? -0.343 -12.265 -6.484 1.00 95.00 86 ALA A N 1
ATOM 674 C CA . ALA A 1 86 ? -0.043 -12.188 -7.909 1.00 95.00 86 ALA A CA 1
ATOM 675 C C . ALA A 1 86 ? 0.349 -10.747 -8.314 1.00 95.00 86 ALA A C 1
ATOM 677 O O . ALA A 1 86 ? -0.365 -9.801 -7.963 1.00 95.00 86 ALA A O 1
ATOM 678 N N . PRO A 1 87 ? 1.468 -10.562 -9.038 1.00 95.62 87 PRO A N 1
ATOM 679 C CA . PRO A 1 87 ? 1.933 -9.240 -9.435 1.00 95.62 87 PRO A CA 1
ATOM 680 C C . PRO A 1 87 ? 1.028 -8.630 -10.512 1.00 95.62 87 PRO A C 1
ATOM 682 O O . PRO A 1 87 ? 0.287 -9.325 -11.210 1.00 95.62 87 PRO A O 1
ATOM 685 N N . MET A 1 88 ? 1.148 -7.318 -10.713 1.00 93.19 88 MET A N 1
ATOM 686 C CA . MET A 1 88 ? 0.535 -6.639 -11.854 1.00 93.19 88 MET A CA 1
ATOM 687 C C . MET A 1 88 ? 1.038 -7.237 -13.174 1.00 93.19 8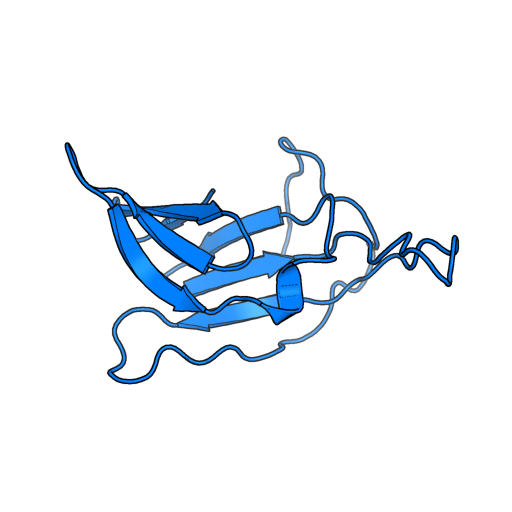8 MET A C 1
ATOM 689 O O . MET A 1 88 ? 2.240 -7.386 -13.395 1.00 93.19 88 MET A O 1
ATOM 693 N N . THR A 1 89 ? 0.114 -7.534 -14.085 1.00 91.12 89 THR A N 1
ATOM 694 C CA . THR A 1 89 ? 0.424 -8.210 -15.355 1.00 91.12 89 THR A CA 1
ATOM 695 C C . THR A 1 89 ? 0.859 -7.255 -16.465 1.00 91.12 89 THR A C 1
ATOM 697 O O . THR A 1 89 ? 1.659 -7.632 -17.317 1.00 91.12 89 THR A O 1
ATOM 700 N N . ARG A 1 90 ? 0.346 -6.016 -16.471 1.00 88.25 90 ARG A N 1
ATOM 701 C CA . ARG A 1 90 ? 0.563 -5.043 -17.561 1.00 88.25 90 ARG A CA 1
ATOM 702 C C . ARG A 1 90 ? 1.448 -3.861 -17.179 1.00 88.25 90 ARG A C 1
ATOM 704 O O . ARG A 1 90 ? 2.238 -3.407 -17.999 1.00 88.25 90 ARG A O 1
ATOM 711 N N . CYS A 1 91 ? 1.299 -3.352 -15.961 1.00 88.50 91 CYS A N 1
ATOM 712 C CA . CYS A 1 91 ? 1.957 -2.126 -15.512 1.00 88.50 91 CYS A CA 1
ATOM 713 C C . CYS A 1 91 ? 3.095 -2.435 -14.533 1.00 88.50 91 CYS A C 1
ATOM 715 O O . CYS A 1 91 ? 3.044 -3.422 -13.800 1.00 88.50 91 CYS A O 1
ATOM 717 N N . ARG A 1 92 ? 4.117 -1.572 -14.509 1.00 93.62 92 ARG A N 1
ATOM 718 C CA . ARG A 1 92 ? 5.269 -1.639 -13.597 1.00 93.62 92 ARG A CA 1
ATOM 719 C C . ARG A 1 92 ? 5.690 -0.233 -13.192 1.00 93.62 92 ARG A C 1
ATOM 721 O O . ARG A 1 92 ? 5.560 0.694 -13.986 1.00 93.62 92 ARG A O 1
ATOM 728 N N . GLY A 1 93 ? 6.258 -0.103 -11.998 1.00 94.56 93 GLY A N 1
ATOM 729 C CA . GLY A 1 93 ? 6.815 1.157 -11.515 1.00 94.56 93 GLY A CA 1
ATOM 730 C C . GLY A 1 93 ? 5.789 2.029 -10.798 1.00 94.56 93 GLY A C 1
ATOM 731 O O . GLY A 1 93 ? 4.847 1.526 -10.184 1.00 94.56 93 GLY A O 1
ATOM 732 N N . THR A 1 94 ? 6.021 3.339 -10.831 1.00 94.94 94 THR A N 1
ATOM 733 C CA . THR A 1 94 ? 5.257 4.338 -10.076 1.00 94.94 94 THR A CA 1
ATOM 734 C C . THR A 1 94 ? 3.763 4.316 -10.400 1.00 94.94 94 THR A C 1
ATOM 736 O O . THR A 1 94 ? 3.369 4.343 -11.563 1.00 94.94 94 THR A O 1
ATOM 739 N N . VAL A 1 95 ? 2.930 4.341 -9.360 1.00 94.06 95 VAL A N 1
ATOM 740 C CA . VAL A 1 95 ? 1.476 4.480 -9.463 1.00 94.06 95 VAL A CA 1
ATOM 741 C C . VAL A 1 95 ? 1.091 5.928 -9.167 1.00 94.06 95 VAL A C 1
ATOM 743 O O . VAL A 1 95 ? 1.384 6.457 -8.095 1.00 94.06 95 VAL A O 1
ATOM 746 N N . LEU A 1 96 ? 0.428 6.584 -10.119 1.00 90.56 96 LEU A N 1
ATOM 747 C CA . LEU A 1 96 ? -0.011 7.973 -9.973 1.00 90.56 96 LEU A CA 1
ATOM 748 C C . LEU A 1 96 ? -1.285 8.054 -9.121 1.00 90.56 96 LEU A C 1
ATOM 750 O O . LEU A 1 96 ? -2.128 7.160 -9.184 1.00 90.56 96 LEU A O 1
ATOM 754 N N . GLY A 1 97 ? -1.465 9.144 -8.371 1.00 83.38 97 GLY A N 1
ATOM 755 C CA . GLY A 1 97 ? -2.556 9.279 -7.392 1.00 83.38 97 GLY A CA 1
ATOM 756 C C . GLY A 1 97 ? -3.979 9.151 -7.959 1.00 83.38 97 GLY A C 1
ATOM 757 O O . GLY A 1 97 ? -4.870 8.701 -7.250 1.00 83.38 97 GLY A O 1
ATOM 758 N N . CYS A 1 98 ? -4.193 9.495 -9.232 1.00 84.94 98 CYS A N 1
ATOM 759 C CA . CYS A 1 98 ? -5.484 9.372 -9.922 1.00 84.94 98 CYS A CA 1
ATOM 760 C C . CYS A 1 98 ? -5.615 8.097 -10.778 1.00 84.94 98 CYS A C 1
ATOM 762 O O . CYS A 1 98 ? -6.551 7.979 -11.569 1.00 84.94 98 CYS A O 1
ATOM 764 N N . THR A 1 99 ? -4.683 7.147 -10.656 1.00 85.94 99 THR A N 1
ATOM 765 C CA . THR A 1 99 ? -4.701 5.915 -11.454 1.00 85.94 99 THR A CA 1
ATOM 766 C C . THR A 1 99 ? -5.909 5.059 -11.087 1.00 85.94 99 THR A C 1
ATOM 768 O O . THR A 1 99 ? -6.069 4.653 -9.937 1.00 85.94 99 THR A O 1
ATOM 771 N 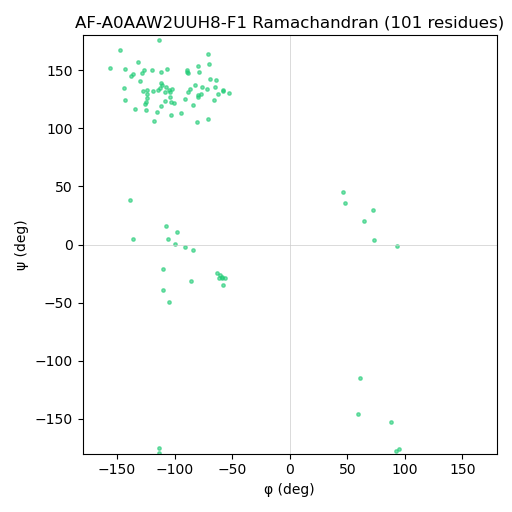N . GLN A 1 100 ? -6.726 4.711 -12.081 1.00 84.25 100 GLN A N 1
ATOM 772 C CA . GLN A 1 100 ? -7.756 3.691 -11.924 1.00 84.25 100 GLN A CA 1
ATOM 773 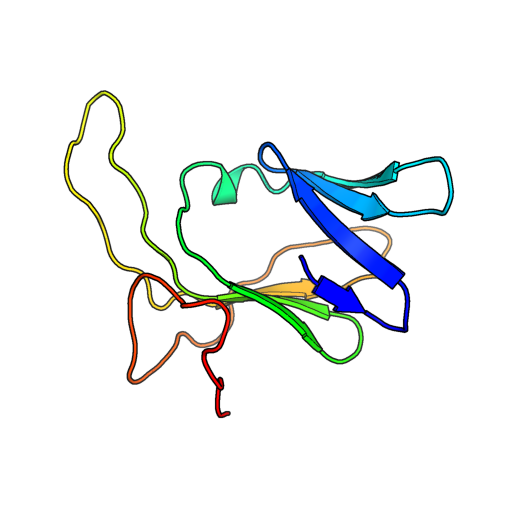C C . GLN A 1 100 ? -7.119 2.303 -12.065 1.00 84.25 100 GLN A C 1
ATOM 775 O O . GLN A 1 100 ? -6.800 1.867 -13.172 1.00 84.25 100 GLN A O 1
ATOM 780 N N . LEU A 1 101 ? -6.947 1.599 -10.947 1.00 78.06 101 LEU A N 1
ATOM 781 C CA . LEU A 1 101 ? -6.545 0.195 -10.961 1.00 78.06 101 LEU A CA 1
ATOM 782 C C . LEU A 1 101 ? -7.751 -0.669 -11.333 1.00 78.06 101 LEU A C 1
ATOM 784 O O . LEU A 1 101 ? -8.837 -0.513 -10.774 1.00 78.06 101 LEU A O 1
ATOM 788 N N . ARG A 1 102 ? -7.559 -1.554 -12.309 1.00 73.62 102 ARG A N 1
ATOM 789 C CA . ARG A 1 102 ? -8.563 -2.523 -12.754 1.00 73.62 102 ARG A CA 1
ATOM 790 C C . ARG A 1 102 ? -8.065 -3.913 -12.388 1.00 73.62 102 ARG A C 1
ATOM 792 O O . ARG A 1 102 ? -6.880 -4.190 -12.575 1.00 73.62 102 ARG A O 1
ATOM 799 N N . ILE A 1 103 ? -8.967 -4.716 -11.835 1.00 62.00 103 ILE A N 1
ATOM 800 C CA . ILE A 1 103 ? -8.760 -6.139 -11.554 1.00 62.00 103 ILE A CA 1
ATOM 801 C C . ILE A 1 103 ? -9.136 -6.917 -12.811 1.00 62.00 103 ILE A C 1
ATOM 803 O O . ILE A 1 103 ? -10.165 -6.543 -13.421 1.00 62.00 103 ILE A O 1
#

pLDDT: mean 90.22, std 6.72, range [62.0, 96.06]

InterPro domains:
  IPR015915 Kelch-type beta-propeller [SSF117281] (2-92)

Secondary structure (DSSP, 8-state):
-EEETTEEEEEETTEEEEE-SS-EEEEEE-GGGTTEES-EEEEETTEEEEE-BEE---SS----EE---EEEEESSSSS--EEEEPPPSS--BPPPTT-----

Nearest PDB structures (foldseek):
  6n3h-assembly2_B  TM=7.720E-01  e=5.612E-03  Homo sapiens
  7qzq-assembly2_B  TM=7.834E-01  e=9.233E-03  Homo sapiens
  7onh-assembly1_A  TM=6.636E-01  e=6.055E-02  synthetic construct
  9dtg-assembly1_A  TM=6.274E-01  e=6.055E-02  Homo sapiens
  4asc-assembly1_A  TM=4.817E-01  e=6.180E-01  Homo sapiens

Mean predicted aligned error: 4.44 Å

Solvent-accessible surface area (backbone atoms only — not comparable to full-atom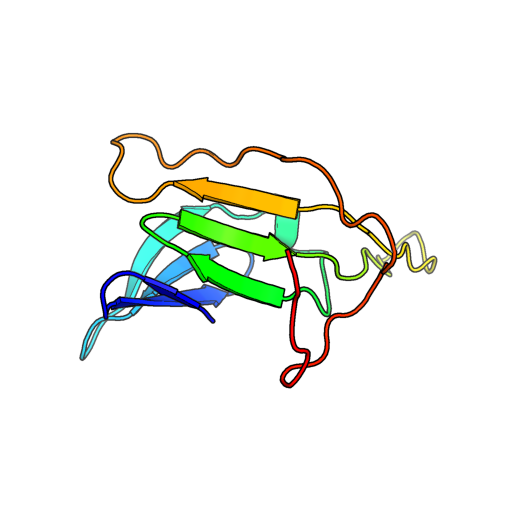 values): 5925 Å² total; per-residue (Å²): 93,27,54,42,88,90,40,44,33,41,76,54,98,25,27,34,28,40,53,53,100,89,51,69,46,83,71,43,85,36,60,88,49,59,56,52,41,52,46,37,43,42,41,56,79,64,27,40,39,40,37,38,4,25,38,51,59,52,100,90,42,77,62,70,46,65,28,32,50,27,36,36,34,50,61,92,50,100,68,64,52,80,42,78,56,83,50,53,90,88,59,65,17,64,47,59,96,85,62,85,85,79,133

Foldseek 3Di:
DEAEPNWDWDDDQQWIWTDDPPDTHTQDGRNVCNQFPQWDWYYDHQKIKTAWAWGDDDPVHHDIHWFQWIWMWGPDDPDGDIDTDDGHDPDTHHDDPPDDDDD

Radius of gyration: 13.91 Å; Cα contacts (8 Å, |Δi|>4): 219; chains: 1; bounding box: 40×25×36 Å